Protein AF-A0A7S3JJ82-F1 (afdb_monomer)

Radius of gyration: 20.32 Å; Cα contacts (8 Å, |Δi|>4): 42; chains: 1; bounding box: 47×59×44 Å

Secondary structure (DSSP, 8-state):
-HHHHHHHHHHSS-S--S---------------------S-TT---TTS-HHHHHHHHHHT-SSGGGSPPHHHHHTSHHHH-GGGTT--HHHHHHHHHHHHTTS---------

pLDDT: mean 70.08, std 17.95, range [31.75, 93.62]

Mean predicted aligned error: 14.88 Å

Sequence (113 aa):
SLGVCLHLLVFGEYPANEETVSDCSEDTNMSSDEEQKKGFGKEKSYYWVPEECKELIEWMLHTNPKKRPTIDQILSHPWMASEMAEDLPQQVYLEMLERTNFMQGPKVELLPF

Nearest PDB structures (foldseek):
  2x7f-assembly3_C  TM=7.358E-01  e=1.157E-01  Homo sapiens
  3zlx-assembly1_A  TM=7.744E-01  e=9.826E-01  Homo sapiens
  6qho-assembly1_A  TM=6.393E-01  e=1.114E+00  Homo sapiens
  6qft-assembly1_A  TM=8.071E-01  e=1.626E+00  Homo sapiens
  7jv1-assembly1_C  TM=7.718E-01  e=1.963E+00  Oryctolagus cuniculus

InterPro domains:
  IPR000719 Protein kinase domain [PF00069] (1-80)
  IPR000719 Protein kinase domain [PS50011] (1-80)
  IPR011009 Protein kinase-like domain superfamily [SSF56112] (1-88)

Solvent-accessible surface area (backbone atoms only — not comparable to full-atom values): 7656 Å² total; per-residue (Å²): 116,65,35,58,52,52,43,29,72,75,68,74,45,78,85,72,75,88,78,81,76,82,86,84,87,83,84,88,79,92,74,86,90,74,85,86,77,93,54,78,70,88,82,68,87,61,84,90,53,58,67,56,54,54,50,51,37,50,42,52,60,38,85,55,70,89,72,30,68,53,72,72,57,51,55,65,31,68,65,62,58,47,72,76,75,79,76,61,55,70,66,60,55,49,52,52,48,56,61,50,52,66,72,54,64,82,79,78,75,79,72,85,131

Organism: NCBI:txid151035

Foldseek 3Di:
DVLQVLCCVPPVDGQDDPDDDDDDDDDDDDDDDDDDDPFRDPPDDPPVDDPLSSVLSRLCPPPDPVSRDDPVVSCPRCVNVDPVVVPDPVVVVVVVVVVVVVVVPDDPPPDDD

Structure (mmCIF, N/CA/C/O backbone):
data_AF-A0A7S3JJ82-F1
#
_entry.id   AF-A0A7S3JJ82-F1
#
loop_
_atom_site.group_PDB
_atom_site.id
_atom_site.type_symbol
_atom_site.label_atom_id
_atom_site.label_alt_id
_atom_site.label_comp_id
_atom_site.label_asym_id
_atom_site.label_entity_id
_atom_site.label_seq_id
_atom_site.pdbx_PDB_ins_code
_atom_site.Cartn_x
_atom_site.Cartn_y
_atom_site.Cartn_z
_atom_site.occupancy
_atom_site.B_iso_or_equiv
_atom_site.auth_seq_id
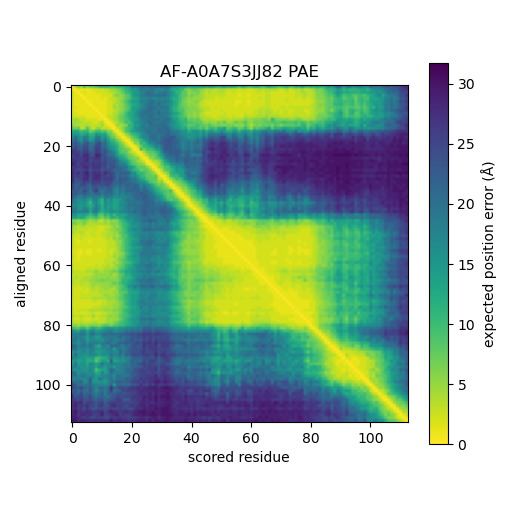_atom_site.auth_comp_id
_atom_site.auth_asym_id
_atom_site.auth_atom_id
_atom_site.pdbx_PDB_model_num
ATOM 1 N N . SER A 1 1 ? -0.664 -8.263 6.704 1.00 74.75 1 SER A N 1
ATOM 2 C CA . SER A 1 1 ? 0.681 -7.758 6.365 1.00 74.75 1 SER A CA 1
ATOM 3 C C . SER A 1 1 ? 0.857 -7.346 4.901 1.00 74.75 1 SER A C 1
ATOM 5 O O . SER A 1 1 ? 1.844 -6.696 4.607 1.00 74.75 1 SER A O 1
ATOM 7 N N . LEU A 1 2 ? -0.095 -7.635 3.995 1.00 88.31 2 LEU A N 1
ATOM 8 C CA . LEU A 1 2 ? -0.003 -7.298 2.563 1.00 88.31 2 LEU A CA 1
ATOM 9 C C . LEU A 1 2 ? 0.131 -5.788 2.272 1.00 88.31 2 LEU A C 1
ATOM 11 O O . LEU A 1 2 ? 0.916 -5.413 1.415 1.00 88.31 2 LEU A O 1
ATOM 15 N N . GLY A 1 3 ? -0.577 -4.920 3.007 1.00 87.94 3 GLY A N 1
ATOM 16 C CA . GLY A 1 3 ? -0.515 -3.464 2.785 1.00 87.94 3 GLY A CA 1
ATOM 17 C C . GLY A 1 3 ? 0.863 -2.853 3.056 1.00 87.94 3 GLY A C 1
ATOM 18 O O . GLY A 1 3 ? 1.283 -1.946 2.349 1.00 87.94 3 GLY A O 1
ATOM 19 N N . VAL A 1 4 ? 1.604 -3.396 4.029 1.00 87.06 4 VAL A N 1
ATOM 20 C CA . VAL A 1 4 ? 2.982 -2.968 4.328 1.00 87.06 4 VAL A CA 1
ATOM 21 C C . VAL A 1 4 ? 3.931 -3.420 3.219 1.00 87.06 4 VAL A C 1
ATOM 23 O O . VAL A 1 4 ? 4.773 -2.645 2.781 1.00 87.06 4 VAL A O 1
ATOM 26 N N . CYS A 1 5 ? 3.765 -4.651 2.721 1.00 89.56 5 CYS A N 1
ATOM 27 C CA . CYS A 1 5 ? 4.532 -5.149 1.579 1.00 89.56 5 CYS A CA 1
ATOM 28 C C . CYS A 1 5 ? 4.277 -4.312 0.323 1.00 89.56 5 CYS A C 1
ATOM 30 O O . CYS A 1 5 ? 5.224 -3.940 -0.357 1.00 89.56 5 CYS A O 1
ATOM 32 N N . LEU A 1 6 ? 3.016 -3.981 0.035 1.00 89.00 6 LEU A N 1
ATOM 33 C CA . LEU A 1 6 ? 2.669 -3.156 -1.117 1.00 89.00 6 LEU A CA 1
ATOM 34 C C . LEU A 1 6 ? 3.272 -1.749 -1.002 1.00 89.00 6 LEU A C 1
ATOM 36 O O . LEU A 1 6 ? 3.849 -1.252 -1.962 1.00 89.00 6 LEU A O 1
ATOM 40 N N . HIS A 1 7 ? 3.219 -1.145 0.186 1.00 86.31 7 HIS A N 1
ATOM 41 C CA . HIS A 1 7 ? 3.883 0.129 0.449 1.00 86.31 7 HIS A CA 1
ATOM 42 C C . HIS A 1 7 ? 5.395 0.065 0.179 1.00 86.31 7 HIS A C 1
ATOM 44 O O . HIS A 1 7 ? 5.923 0.892 -0.559 1.00 86.31 7 HIS A O 1
ATOM 50 N N . LEU A 1 8 ? 6.077 -0.953 0.710 1.00 86.69 8 LEU A N 1
ATOM 51 C CA . LEU A 1 8 ? 7.507 -1.167 0.473 1.00 86.69 8 LEU A CA 1
ATOM 52 C C . LEU A 1 8 ? 7.830 -1.319 -1.018 1.00 86.69 8 LEU A C 1
ATOM 54 O O . LEU A 1 8 ? 8.821 -0.771 -1.485 1.00 86.69 8 LEU A O 1
ATOM 58 N N . LEU A 1 9 ? 6.999 -2.042 -1.770 1.00 88.25 9 LEU A N 1
ATOM 59 C CA . LEU A 1 9 ? 7.210 -2.252 -3.204 1.00 88.25 9 LEU A CA 1
ATOM 60 C C . LEU A 1 9 ? 7.030 -0.968 -4.023 1.00 88.25 9 LEU A C 1
ATOM 62 O O . LEU A 1 9 ? 7.745 -0.771 -5.000 1.00 88.25 9 LEU A O 1
ATOM 66 N N . VAL A 1 10 ? 6.089 -0.106 -3.635 1.00 86.62 10 VAL A N 1
ATOM 67 C CA . VAL A 1 10 ? 5.756 1.115 -4.387 1.00 86.62 10 VAL A CA 1
ATOM 68 C C . VAL A 1 10 ? 6.684 2.278 -4.036 1.00 86.62 10 VAL A C 1
ATOM 70 O O . VAL A 1 10 ? 7.088 3.028 -4.924 1.00 86.62 10 VAL A O 1
ATOM 73 N N . PHE A 1 11 ? 7.032 2.437 -2.758 1.00 84.19 11 PHE A N 1
ATOM 74 C CA . PHE A 1 11 ? 7.793 3.595 -2.275 1.00 84.19 11 PHE A CA 1
ATOM 75 C C . PHE A 1 11 ? 9.248 3.269 -1.926 1.00 84.19 11 PHE A C 1
ATOM 77 O O . PHE A 1 11 ? 10.058 4.183 -1.801 1.00 84.19 11 PHE A O 1
ATOM 84 N N . GLY A 1 12 ? 9.600 1.990 -1.762 1.00 81.44 12 GLY A N 1
ATOM 85 C CA . GLY A 1 12 ? 10.943 1.574 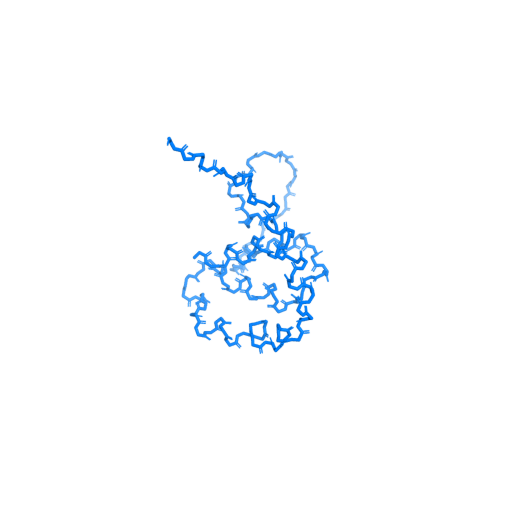-1.343 1.00 81.44 12 GLY A CA 1
ATOM 86 C C . GLY A 1 12 ? 11.283 1.922 0.111 1.00 81.44 12 GLY A C 1
ATOM 87 O O . GLY A 1 12 ? 12.401 1.669 0.552 1.00 81.44 12 GLY A O 1
ATOM 88 N N . GLU A 1 13 ? 10.336 2.484 0.863 1.00 77.44 13 GLU A N 1
ATOM 89 C CA . GLU A 1 13 ? 10.470 2.827 2.276 1.00 77.44 13 GLU A CA 1
ATOM 90 C C . GLU A 1 13 ? 9.462 2.049 3.121 1.00 77.44 13 GLU A C 1
ATOM 92 O O . GLU A 1 13 ? 8.457 1.550 2.620 1.00 77.44 13 GLU A O 1
ATOM 97 N N . TYR A 1 14 ? 9.753 1.894 4.410 1.00 78.00 14 TYR A N 1
ATOM 98 C CA . TYR A 1 14 ? 8.845 1.240 5.344 1.00 78.00 14 TYR A CA 1
ATOM 99 C C . TYR A 1 14 ? 7.775 2.238 5.827 1.00 78.00 14 TYR A C 1
ATOM 101 O O . TYR A 1 14 ? 8.133 3.360 6.194 1.00 78.00 14 TYR A O 1
ATOM 109 N N . PRO A 1 15 ? 6.482 1.858 5.883 1.00 66.50 15 PRO A N 1
ATOM 110 C CA . PRO A 1 15 ? 5.426 2.767 6.309 1.00 66.50 15 PRO A CA 1
ATOM 111 C C . PRO A 1 15 ? 5.511 2.995 7.823 1.00 66.50 15 PRO A C 1
ATOM 113 O O . PRO A 1 15 ? 5.069 2.154 8.598 1.00 66.50 15 PRO A O 1
ATOM 116 N N . ALA A 1 16 ? 6.067 4.145 8.211 1.00 60.31 16 ALA A N 1
ATOM 117 C CA . ALA A 1 16 ? 6.189 4.668 9.574 1.00 60.31 16 ALA A CA 1
ATOM 118 C C . ALA A 1 16 ? 6.877 3.732 10.592 1.00 60.31 16 ALA A C 1
ATOM 120 O O . ALA A 1 16 ? 6.308 2.788 11.134 1.00 60.31 16 ALA A O 1
ATOM 121 N N . ASN A 1 17 ? 8.113 4.079 10.926 1.00 54.97 17 ASN A N 1
ATOM 122 C CA . ASN A 1 17 ? 8.748 3.743 12.190 1.00 54.97 17 ASN A CA 1
ATOM 123 C C . ASN A 1 17 ? 7.985 4.424 13.338 1.00 54.97 17 ASN A C 1
ATOM 125 O O . ASN A 1 17 ? 7.953 5.649 13.456 1.00 54.97 17 ASN A O 1
ATOM 129 N N . GLU A 1 18 ? 7.355 3.622 14.193 1.00 57.56 18 GLU A N 1
ATOM 130 C CA . GLU A 1 18 ? 7.052 4.052 15.552 1.00 57.56 18 GLU A CA 1
ATOM 131 C C . GLU A 1 18 ? 8.401 4.400 16.207 1.00 57.56 18 GLU A C 1
ATOM 133 O O . GLU A 1 18 ? 9.279 3.548 16.283 1.00 57.56 18 GLU A O 1
ATOM 138 N N . GLU A 1 19 ? 8.555 5.667 16.610 1.00 50.53 19 GLU A N 1
ATOM 139 C CA . GLU A 1 19 ? 9.720 6.287 17.268 1.00 50.53 19 GLU A CA 1
ATOM 140 C C . GLU A 1 19 ? 10.790 6.928 16.356 1.00 50.53 19 GLU A C 1
ATOM 142 O O . GLU A 1 19 ? 11.807 6.342 15.994 1.00 50.53 19 GLU A O 1
ATOM 147 N N . THR A 1 20 ? 10.638 8.237 16.144 1.00 38.69 20 THR A N 1
ATOM 148 C CA . THR A 1 20 ? 11.712 9.173 16.506 1.00 38.69 20 THR A CA 1
ATOM 149 C C . THR A 1 20 ? 11.183 10.098 17.593 1.00 38.69 20 THR A C 1
ATOM 151 O O . THR A 1 20 ? 10.479 11.073 17.338 1.00 38.69 20 THR A O 1
ATOM 154 N N . VAL A 1 21 ? 11.486 9.739 18.834 1.00 50.97 21 VAL A N 1
ATOM 155 C CA . VAL A 1 21 ? 11.639 10.705 19.921 1.00 50.97 21 VAL A CA 1
ATOM 156 C C . VAL A 1 21 ? 12.743 11.717 19.555 1.00 50.97 21 VAL A C 1
ATOM 158 O O . VAL A 1 21 ? 13.781 11.320 19.034 1.00 50.97 21 VAL A O 1
ATOM 161 N N . SER A 1 22 ? 12.500 12.995 19.882 1.00 49.50 22 SER A N 1
ATOM 162 C CA . SER A 1 22 ? 13.356 14.200 19.752 1.00 49.50 22 SER A CA 1
ATOM 163 C C . SER A 1 22 ? 13.695 14.633 18.316 1.00 49.50 22 SER A C 1
ATOM 165 O O . SER A 1 22 ? 14.323 13.894 17.572 1.00 49.50 22 SER A O 1
ATOM 167 N N . ASP A 1 23 ? 13.285 15.819 17.866 1.00 31.75 23 ASP A N 1
ATOM 168 C CA . ASP A 1 23 ? 13.796 17.085 18.406 1.00 31.75 23 ASP A CA 1
ATOM 169 C C . ASP A 1 23 ? 12.708 18.115 18.778 1.00 31.75 23 ASP A C 1
ATOM 171 O O . ASP A 1 23 ? 11.570 18.060 18.313 1.00 31.75 23 ASP A O 1
ATOM 175 N N . CYS A 1 24 ? 13.064 19.009 19.696 1.00 42.22 24 CYS A N 1
ATOM 176 C CA . CYS A 1 24 ? 12.181 19.930 20.412 1.00 42.22 24 CYS A CA 1
ATOM 177 C C . CYS A 1 24 ? 11.683 21.135 19.587 1.00 42.22 24 CYS A C 1
ATOM 179 O O . CYS A 1 24 ? 12.404 21.659 18.744 1.00 42.22 24 CYS A O 1
ATOM 181 N N . SER A 1 25 ? 10.527 21.665 20.025 1.00 45.47 25 SER A N 1
ATOM 182 C CA . SER A 1 25 ? 9.907 22.980 19.729 1.00 45.47 25 SER A CA 1
ATOM 183 C C . SER A 1 25 ? 9.303 23.125 18.318 1.00 45.47 25 SER A C 1
ATOM 185 O O . SER A 1 25 ? 9.924 22.752 17.339 1.00 45.47 25 SER A O 1
ATOM 187 N N . GLU A 1 26 ? 8.073 23.599 18.108 1.00 42.09 26 GLU A N 1
ATOM 188 C CA . GLU A 1 26 ? 7.345 24.681 18.779 1.00 42.09 26 GLU A CA 1
ATOM 189 C C . GLU A 1 26 ? 5.821 24.432 18.816 1.00 42.09 26 GLU A C 1
ATOM 191 O O . GLU A 1 26 ? 5.263 23.607 18.095 1.00 42.09 26 GLU A O 1
ATOM 196 N N . ASP A 1 27 ? 5.184 25.161 19.727 1.00 37.91 27 ASP A N 1
ATOM 197 C CA . ASP A 1 27 ? 3.826 25.025 20.238 1.00 37.91 27 ASP A CA 1
ATOM 198 C C . ASP A 1 27 ? 2.672 25.356 19.267 1.00 37.91 27 ASP A C 1
ATOM 200 O O . ASP A 1 27 ? 2.813 26.074 18.280 1.00 37.91 27 ASP A O 1
ATOM 204 N N . THR A 1 28 ? 1.470 24.978 19.727 1.00 43.84 28 THR A N 1
ATOM 205 C CA . THR A 1 28 ? 0.117 25.418 19.318 1.00 43.84 28 THR A CA 1
ATOM 206 C C . THR A 1 28 ? -0.451 24.704 18.078 1.00 43.84 28 THR A C 1
ATOM 208 O O . THR A 1 28 ? 0.152 24.678 17.022 1.00 43.84 28 THR A O 1
ATOM 211 N N . ASN A 1 29 ? -1.628 24.078 18.086 1.00 41.75 29 ASN A N 1
ATOM 212 C CA . ASN A 1 29 ? -2.798 24.250 18.933 1.00 41.75 29 ASN A CA 1
ATOM 213 C C . ASN A 1 29 ? -3.622 22.950 18.925 1.00 41.75 29 ASN A C 1
ATOM 215 O O . ASN A 1 29 ? -3.819 22.330 17.881 1.00 41.75 29 ASN A O 1
ATOM 219 N N . MET A 1 30 ? -4.123 22.569 20.097 1.00 44.41 30 MET A N 1
ATOM 220 C CA . MET A 1 30 ? -5.175 21.570 20.251 1.00 44.41 30 MET A CA 1
ATOM 221 C C . MET A 1 30 ? -6.498 22.172 19.770 1.00 44.41 30 MET A C 1
ATOM 223 O O . MET A 1 30 ? -6.901 23.229 20.252 1.00 44.41 30 MET A O 1
ATOM 227 N N . SER A 1 31 ? -7.227 21.465 18.915 1.00 38.53 31 SER A N 1
ATOM 228 C CA . SER A 1 31 ? -8.683 21.580 18.879 1.00 38.53 31 SER A CA 1
ATOM 229 C C . SER A 1 31 ? -9.273 20.182 18.888 1.00 38.53 31 SER A C 1
ATOM 231 O O . SER A 1 31 ? -9.022 19.373 17.996 1.00 38.53 31 SER A O 1
ATOM 233 N N . SER A 1 32 ? -9.995 19.918 19.969 1.00 43.06 32 SER A N 1
ATOM 234 C CA . SER A 1 32 ? -10.822 18.748 20.201 1.00 43.06 32 SER A CA 1
ATOM 235 C C . SER A 1 32 ? -11.865 18.584 19.094 1.00 43.06 32 SER A C 1
ATOM 237 O O . SER A 1 32 ? -12.317 19.569 18.516 1.00 43.06 32 SER A O 1
ATOM 239 N N . ASP A 1 33 ? -12.253 17.330 18.878 1.00 39.81 33 ASP A N 1
ATOM 240 C CA . ASP A 1 33 ? -13.369 16.884 18.039 1.00 39.81 33 ASP A CA 1
ATOM 241 C C . ASP A 1 33 ? -13.118 16.867 16.524 1.00 39.81 33 ASP A C 1
ATOM 243 O O . ASP A 1 33 ? -13.788 17.545 15.757 1.00 39.81 33 ASP A O 1
ATOM 247 N N . GLU A 1 34 ? -12.223 15.985 16.069 1.00 42.62 34 GLU A N 1
ATOM 248 C CA . GLU A 1 34 ? -12.457 15.251 14.818 1.00 42.62 34 GLU A CA 1
ATOM 249 C C . GLU A 1 34 ? -11.704 13.914 14.832 1.00 42.62 34 GLU A C 1
ATOM 251 O O . GLU A 1 34 ? -10.475 13.831 14.898 1.00 42.62 34 GLU A O 1
ATOM 256 N N . GLU A 1 35 ? -12.474 12.829 14.840 1.00 44.28 35 GLU A N 1
ATOM 257 C CA . GLU A 1 35 ? -11.973 11.468 14.759 1.00 44.28 35 GLU A CA 1
ATOM 258 C C . GLU A 1 35 ? -11.123 11.251 13.498 1.00 44.28 35 GLU A C 1
ATOM 260 O O . GLU A 1 35 ? -11.513 11.578 12.382 1.00 44.28 35 GLU A O 1
ATOM 265 N N . GLN A 1 36 ? -10.016 10.531 13.686 1.00 51.72 36 GLN A N 1
ATOM 266 C CA . GLN A 1 36 ? -9.407 9.674 12.666 1.00 51.72 36 GLN A CA 1
ATOM 267 C C . GLN A 1 36 ? -8.863 10.389 11.421 1.00 51.72 36 GLN A C 1
ATOM 269 O O . GLN A 1 36 ? -9.404 10.292 10.323 1.00 51.72 36 GLN A O 1
ATOM 274 N N . LYS A 1 37 ? -7.658 10.956 11.552 1.00 43.78 37 LYS A N 1
ATOM 275 C CA . LYS A 1 37 ? -6.775 11.153 10.393 1.00 43.78 37 LYS A CA 1
ATOM 276 C C . LYS A 1 37 ? -5.286 11.120 10.744 1.00 43.78 37 LYS A C 1
ATOM 278 O O . LYS A 1 37 ? -4.520 11.963 10.298 1.00 43.78 37 LYS A O 1
ATOM 283 N N . LYS A 1 38 ? -4.838 10.086 11.468 1.00 45.81 38 LYS A N 1
ATOM 284 C CA . LYS A 1 38 ? -3.422 9.659 11.416 1.00 45.81 38 LYS A CA 1
ATOM 285 C C . LYS A 1 38 ? -3.220 8.823 10.142 1.00 45.81 38 LYS A C 1
ATOM 287 O O . LYS A 1 38 ? -2.922 7.636 10.195 1.00 45.81 38 LYS A O 1
ATOM 292 N N . GLY A 1 39 ? -3.581 9.424 9.009 1.00 48.56 39 GLY A N 1
ATOM 293 C CA . GLY A 1 39 ? -3.469 8.818 7.693 1.00 48.56 39 GLY A CA 1
ATOM 294 C C . GLY A 1 39 ? -2.012 8.813 7.266 1.00 48.56 39 GLY A C 1
ATOM 295 O O . GLY A 1 39 ? -1.249 9.702 7.646 1.00 48.56 39 GLY A O 1
ATOM 296 N N . PHE A 1 40 ? -1.667 7.778 6.511 1.00 54.12 40 PHE A N 1
ATOM 297 C CA . PHE A 1 40 ? -0.541 7.704 5.593 1.00 54.12 40 PHE A CA 1
ATOM 298 C C . PHE A 1 40 ? 0.040 9.093 5.280 1.00 54.12 40 PHE A C 1
ATOM 300 O O . PHE A 1 40 ? -0.666 9.940 4.733 1.00 54.12 40 PHE A O 1
ATOM 307 N N . GLY A 1 41 ? 1.265 9.349 5.754 1.00 53.22 41 GLY A N 1
ATOM 308 C CA . GLY 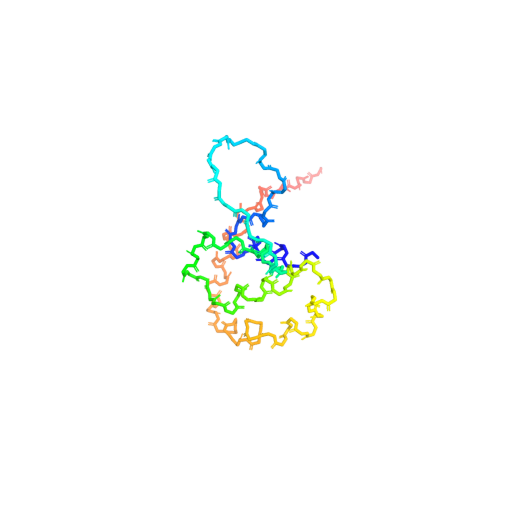A 1 41 ? 1.843 10.686 5.905 1.00 53.22 41 GLY A CA 1
ATOM 309 C C . GLY A 1 41 ? 1.523 11.615 4.738 1.00 53.22 41 GLY A C 1
ATOM 310 O O . GLY A 1 41 ? 2.093 11.487 3.659 1.00 53.22 41 GLY A O 1
ATOM 311 N N . LYS A 1 42 ? 0.637 12.586 4.982 1.00 52.88 42 LYS A N 1
ATOM 312 C CA . LYS A 1 42 ? 0.215 13.619 4.018 1.00 52.88 42 LYS A CA 1
ATOM 313 C C . LYS A 1 42 ? 1.348 14.546 3.551 1.00 52.88 42 LYS A C 1
ATOM 315 O O . LYS A 1 42 ? 1.092 15.525 2.862 1.00 52.88 42 LYS A O 1
ATOM 320 N N . GLU A 1 43 ? 2.583 14.277 3.950 1.00 54.75 43 GLU A N 1
ATOM 321 C CA . GLU A 1 43 ? 3.712 15.186 3.798 1.00 54.75 43 GLU A CA 1
ATOM 322 C C . GLU A 1 43 ? 4.580 14.870 2.570 1.00 54.75 43 GLU A C 1
ATOM 324 O O . GLU A 1 43 ? 5.322 15.732 2.107 1.00 54.75 43 GLU A O 1
ATOM 329 N N . LYS A 1 44 ? 4.446 13.678 1.963 1.00 59.47 44 LYS A N 1
ATOM 330 C CA . LYS A 1 44 ? 5.199 13.314 0.750 1.00 59.47 44 LYS A CA 1
ATOM 331 C C . LYS A 1 44 ? 4.292 13.218 -0.476 1.00 59.47 44 LYS A C 1
ATOM 333 O O . LYS A 1 44 ? 3.478 12.307 -0.609 1.00 59.47 44 LYS A O 1
ATOM 338 N N . SER A 1 45 ? 4.460 14.164 -1.400 1.00 66.31 45 SER A N 1
ATOM 339 C CA . SER A 1 45 ? 3.783 14.149 -2.700 1.00 66.31 45 SER A CA 1
ATOM 340 C C . SER A 1 45 ? 4.508 13.213 -3.671 1.00 66.31 45 SER A C 1
ATOM 342 O O . SER A 1 45 ? 5.509 13.574 -4.290 1.00 66.31 45 SER A O 1
ATOM 344 N N . TYR A 1 46 ? 4.001 11.989 -3.801 1.00 76.88 46 TYR A N 1
ATOM 345 C CA . TYR A 1 46 ? 4.475 11.009 -4.775 1.00 76.88 46 TYR A CA 1
ATOM 346 C C . TYR A 1 46 ? 3.745 11.191 -6.111 1.00 76.88 46 TYR A C 1
ATOM 348 O O . TYR A 1 46 ? 2.719 10.559 -6.360 1.00 76.88 46 TYR A O 1
ATOM 356 N N . TYR A 1 47 ? 4.249 12.091 -6.961 1.00 81.25 47 TYR A N 1
ATOM 357 C CA . TYR A 1 47 ? 3.608 12.453 -8.237 1.00 81.25 47 TYR A CA 1
ATOM 358 C C . TYR A 1 47 ? 3.650 11.337 -9.295 1.00 81.25 47 TYR A C 1
ATOM 360 O O . TYR A 1 47 ? 2.840 11.345 -10.216 1.00 81.25 47 TYR A O 1
ATOM 368 N N . TRP A 1 48 ? 4.585 10.388 -9.180 1.00 82.81 48 TRP A N 1
ATOM 369 C CA . TRP A 1 48 ? 4.713 9.249 -10.099 1.00 82.81 48 TRP A CA 1
ATOM 370 C C . TRP A 1 48 ? 3.810 8.067 -9.732 1.00 82.81 48 TRP A C 1
ATOM 372 O O . TRP A 1 48 ? 3.718 7.109 -10.496 1.00 82.81 48 TRP A O 1
ATOM 382 N N . VAL A 1 49 ? 3.176 8.108 -8.558 1.00 85.31 49 VAL A N 1
ATOM 383 C CA . VAL A 1 49 ? 2.297 7.039 -8.084 1.00 85.31 49 VAL A CA 1
ATOM 384 C C . VAL A 1 49 ? 0.851 7.430 -8.393 1.00 85.31 49 VAL A C 1
ATOM 386 O O . VAL A 1 49 ? 0.417 8.488 -7.923 1.00 85.31 49 VAL A O 1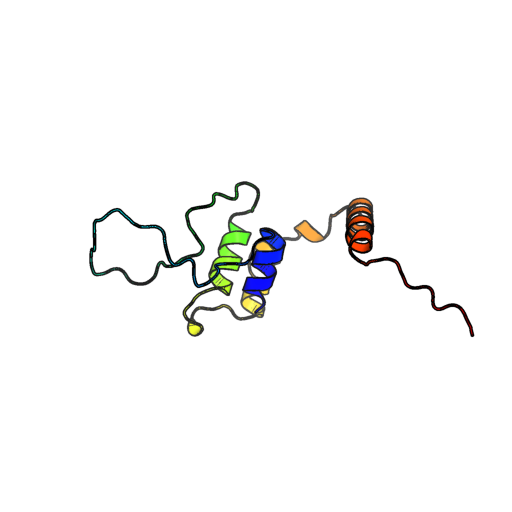
ATOM 389 N N . PRO A 1 50 ? 0.101 6.600 -9.146 1.00 88.62 50 PRO A N 1
ATOM 390 C CA . PRO A 1 50 ? -1.319 6.823 -9.399 1.00 88.62 50 PRO A CA 1
ATOM 391 C C . PRO A 1 50 ? -2.108 6.946 -8.098 1.00 88.62 50 PRO A C 1
ATOM 393 O O . PRO A 1 50 ? -1.776 6.307 -7.094 1.00 88.62 50 PRO A O 1
ATOM 396 N N . GLU A 1 51 ? -3.160 7.754 -8.108 1.00 87.31 51 GLU A N 1
ATOM 397 C CA . GLU A 1 51 ? -3.933 8.027 -6.897 1.00 87.31 51 GLU A CA 1
ATOM 398 C C . GLU A 1 51 ? -4.660 6.773 -6.400 1.00 87.31 51 GLU A C 1
ATOM 400 O O . GLU A 1 51 ? -4.690 6.504 -5.202 1.00 87.31 51 GLU A O 1
ATOM 405 N N . GLU A 1 52 ? -5.099 5.920 -7.323 1.00 90.00 52 GLU A N 1
ATOM 406 C CA . GLU A 1 52 ? -5.737 4.633 -7.052 1.00 90.00 52 GLU A CA 1
ATOM 407 C C . GLU A 1 52 ? -4.796 3.685 -6.290 1.00 90.00 52 GLU A C 1
ATOM 409 O O . GLU A 1 52 ? -5.224 2.895 -5.450 1.00 90.00 52 GLU A O 1
ATOM 414 N N . CYS A 1 53 ? -3.487 3.765 -6.547 1.00 89.44 53 CYS A N 1
ATOM 415 C CA . CYS A 1 53 ? -2.502 2.980 -5.807 1.00 89.44 53 CYS A CA 1
ATOM 416 C C . CYS A 1 53 ? -2.387 3.460 -4.357 1.00 89.44 53 CYS A C 1
ATOM 418 O O . CYS A 1 53 ? -2.280 2.648 -3.436 1.00 89.44 53 CYS A O 1
ATOM 420 N N . LYS A 1 54 ? -2.383 4.782 -4.145 1.00 88.19 54 LYS A N 1
ATOM 421 C CA . LYS A 1 54 ? -2.286 5.376 -2.805 1.00 88.19 54 LYS A CA 1
ATOM 422 C C . LYS A 1 54 ? -3.539 5.074 -1.995 1.00 88.19 54 LYS A C 1
ATOM 424 O O . LYS A 1 54 ? -3.421 4.640 -0.851 1.00 88.19 54 LYS A O 1
ATOM 429 N N . GLU A 1 55 ? -4.706 5.224 -2.618 1.0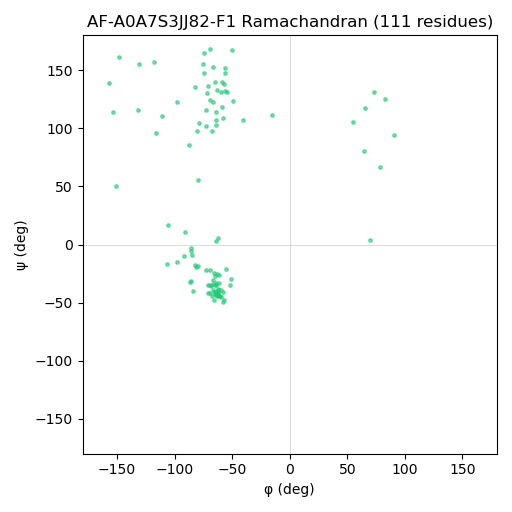0 90.44 55 GLU A N 1
ATOM 430 C CA . GLU A 1 55 ? -6.005 4.901 -2.030 1.00 90.44 55 GLU A CA 1
ATOM 431 C C . GLU A 1 55 ? -6.059 3.439 -1.577 1.00 90.44 55 GLU A C 1
ATOM 433 O O . GLU A 1 55 ? -6.404 3.158 -0.427 1.00 90.44 55 GLU A O 1
ATOM 438 N N . LEU A 1 56 ? -5.632 2.501 -2.432 1.00 91.69 56 LEU A N 1
ATOM 439 C CA . LEU A 1 56 ? -5.606 1.085 -2.073 1.00 91.69 56 LEU A CA 1
ATOM 440 C C . LEU A 1 56 ? -4.711 0.817 -0.857 1.00 91.69 56 LEU A C 1
ATOM 442 O O . LEU A 1 56 ? -5.096 0.080 0.055 1.00 91.69 56 LEU A O 1
ATOM 446 N N . ILE A 1 57 ? -3.514 1.408 -0.830 1.00 90.25 57 ILE A N 1
ATOM 447 C CA . ILE A 1 57 ? -2.570 1.223 0.276 1.00 90.25 57 ILE A CA 1
ATOM 448 C C . ILE A 1 57 ? -3.141 1.805 1.576 1.00 90.25 57 ILE A C 1
ATOM 450 O O . ILE A 1 57 ? -3.066 1.142 2.614 1.00 90.25 57 ILE A O 1
ATOM 454 N N . GLU A 1 58 ? -3.756 2.991 1.536 1.00 88.75 58 GLU A N 1
ATOM 455 C CA . GLU A 1 58 ? -4.432 3.590 2.694 1.00 88.75 58 GLU A CA 1
ATOM 456 C C . GLU A 1 58 ? -5.576 2.694 3.193 1.00 88.75 58 GLU A C 1
ATOM 458 O O . GLU A 1 58 ? -5.683 2.419 4.394 1.00 88.75 58 GLU A O 1
ATOM 463 N N . TRP A 1 59 ? -6.379 2.155 2.276 1.00 90.50 59 TRP A N 1
ATOM 464 C CA . TRP A 1 59 ? -7.485 1.263 2.606 1.00 90.50 59 TRP A CA 1
ATOM 465 C C . TRP A 1 59 ? -7.008 -0.033 3.279 1.00 90.50 59 TRP A C 1
ATOM 467 O O . TRP A 1 59 ? -7.567 -0.471 4.289 1.00 90.50 59 TRP A O 1
ATOM 477 N N . MET A 1 60 ? -5.914 -0.622 2.788 1.00 91.12 60 MET A N 1
ATOM 478 C CA . MET A 1 60 ? -5.300 -1.824 3.365 1.00 91.12 60 MET A CA 1
ATOM 479 C C . MET A 1 60 ? -4.646 -1.574 4.731 1.00 91.12 60 MET A C 1
ATOM 481 O O . MET A 1 60 ? -4.662 -2.459 5.598 1.00 91.12 60 MET A O 1
ATOM 485 N N . LEU A 1 61 ? -4.062 -0.390 4.927 1.00 88.44 61 LEU A N 1
ATOM 486 C CA . LEU A 1 61 ? -3.380 0.018 6.158 1.00 88.44 61 LEU A CA 1
ATOM 487 C C . LEU A 1 61 ? -4.303 0.718 7.162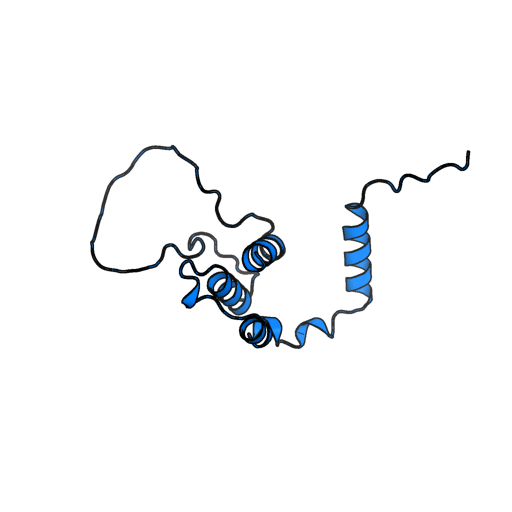 1.00 88.44 61 LEU A C 1
ATOM 489 O O . LEU A 1 61 ? -3.832 1.218 8.183 1.00 88.44 61 LEU A O 1
ATOM 493 N N . HIS A 1 62 ? -5.618 0.692 6.930 1.00 86.81 62 HIS A N 1
ATOM 494 C CA . HIS A 1 62 ? -6.589 1.282 7.840 1.00 86.81 62 HIS A CA 1
ATOM 495 C C . HIS A 1 62 ? -6.422 0.729 9.275 1.00 86.81 62 HIS A C 1
ATOM 497 O O . HIS A 1 62 ? -6.348 -0.487 9.500 1.00 86.81 62 HIS A O 1
ATOM 503 N N . THR A 1 63 ? -6.376 1.639 10.259 1.00 84.56 63 THR A N 1
ATOM 504 C CA . THR A 1 63 ? -6.130 1.335 11.685 1.00 84.56 63 THR A CA 1
ATOM 505 C C . THR A 1 63 ? -7.229 0.465 12.285 1.00 84.56 63 THR A C 1
ATOM 507 O O . THR A 1 63 ? -6.958 -0.518 12.969 1.00 84.56 63 THR A O 1
ATOM 510 N N . ASN A 1 64 ? -8.488 0.799 11.995 1.00 84.56 64 ASN A N 1
ATOM 511 C CA . ASN A 1 64 ? -9.632 -0.028 12.360 1.00 84.56 64 ASN A CA 1
ATOM 512 C C . ASN A 1 64 ? -9.705 -1.290 11.470 1.00 84.56 64 ASN A C 1
ATOM 514 O O . ASN A 1 64 ? -9.986 -1.160 10.275 1.00 84.56 64 ASN A O 1
ATOM 518 N N . PRO A 1 65 ? -9.554 -2.506 12.027 1.00 85.06 65 PRO A N 1
ATOM 519 C CA . PRO A 1 65 ? -9.564 -3.743 11.248 1.00 85.06 65 PRO A CA 1
ATOM 520 C C . PRO A 1 65 ? -10.920 -4.042 10.601 1.00 85.06 65 PRO A C 1
ATOM 522 O O . PRO A 1 65 ? -10.957 -4.723 9.585 1.00 85.06 65 PRO A O 1
ATOM 525 N N . LYS A 1 66 ? -12.033 -3.523 11.140 1.00 88.81 66 LYS A N 1
ATOM 526 C CA . LYS A 1 66 ? -13.372 -3.718 10.554 1.00 88.81 66 LYS A CA 1
ATOM 527 C C . LYS A 1 66 ? -13.589 -2.908 9.274 1.00 88.81 66 LYS A C 1
ATOM 529 O O . LYS A 1 66 ? -14.485 -3.231 8.506 1.00 88.81 66 LYS A O 1
ATOM 534 N N . LYS A 1 67 ? -12.805 -1.843 9.080 1.00 87.75 67 LYS A N 1
ATOM 535 C CA . LYS A 1 67 ? -12.822 -1.005 7.871 1.00 87.75 67 LYS A CA 1
ATOM 536 C C . LYS A 1 67 ? -11.814 -1.492 6.818 1.00 87.75 67 LYS A C 1
ATOM 538 O O . LYS A 1 67 ? -11.843 -1.002 5.694 1.00 87.75 67 LYS A O 1
ATOM 543 N N . ARG A 1 68 ? -10.935 -2.440 7.176 1.00 91.81 68 ARG A N 1
ATOM 544 C CA . ARG A 1 68 ? -9.940 -3.018 6.268 1.00 91.81 68 ARG A CA 1
ATOM 545 C C . ARG A 1 68 ? -10.638 -3.908 5.232 1.00 91.81 68 ARG A C 1
ATOM 547 O O . ARG A 1 68 ? -11.495 -4.703 5.623 1.00 91.81 68 ARG A O 1
ATOM 554 N N . PRO A 1 69 ? -10.262 -3.823 3.948 1.00 93.12 69 PRO A N 1
ATOM 555 C CA . PRO A 1 69 ? -10.858 -4.653 2.918 1.00 93.12 69 PRO A CA 1
ATOM 556 C C . PRO A 1 69 ? -10.523 -6.130 3.098 1.00 93.12 69 PRO A C 1
ATOM 558 O O . PRO A 1 69 ? -9.467 -6.512 3.614 1.00 93.12 69 PRO A O 1
ATOM 561 N N . THR A 1 70 ? -11.430 -6.960 2.599 1.00 93.62 70 THR A N 1
ATOM 562 C CA . THR A 1 70 ? -11.163 -8.371 2.312 1.00 93.62 70 THR A CA 1
ATOM 563 C C . THR A 1 70 ? -10.313 -8.517 1.049 1.00 93.62 70 THR A C 1
ATOM 565 O O . THR A 1 70 ? -10.174 -7.580 0.264 1.00 93.62 70 THR A O 1
ATOM 568 N N . ILE A 1 71 ? -9.738 -9.700 0.827 1.00 91.81 71 ILE A N 1
ATOM 569 C CA . ILE A 1 71 ? -8.909 -9.942 -0.361 1.00 91.81 71 ILE A CA 1
ATOM 570 C C . ILE A 1 71 ? -9.703 -9.797 -1.667 1.00 91.81 71 ILE A C 1
ATOM 572 O O . ILE A 1 71 ? -9.205 -9.192 -2.609 1.00 91.81 71 ILE A O 1
ATOM 576 N N . ASP A 1 72 ? -10.961 -10.240 -1.695 1.00 93.25 72 ASP A N 1
ATOM 577 C CA . ASP A 1 72 ? -11.829 -10.119 -2.874 1.00 93.25 72 ASP A CA 1
ATOM 578 C C . ASP A 1 72 ? -12.133 -8.645 -3.202 1.00 93.25 72 ASP A C 1
ATOM 580 O O . ASP A 1 72 ? -12.194 -8.234 -4.362 1.00 93.25 72 ASP A O 1
ATOM 584 N N . GLN A 1 73 ? -12.249 -7.812 -2.165 1.00 93.12 73 GLN A N 1
ATOM 585 C CA . GLN A 1 73 ? -12.402 -6.364 -2.305 1.00 93.12 73 GLN A CA 1
ATOM 586 C C . GLN A 1 73 ? -11.117 -5.684 -2.795 1.00 93.12 73 GLN A C 1
ATOM 588 O O . GLN A 1 73 ? -11.185 -4.738 -3.571 1.00 93.12 73 GLN A O 1
ATOM 593 N N . ILE A 1 74 ? -9.946 -6.176 -2.382 1.00 93.25 74 ILE A N 1
ATOM 594 C CA . ILE A 1 74 ? -8.654 -5.687 -2.885 1.00 93.25 74 ILE A CA 1
ATOM 595 C C . ILE A 1 74 ? -8.509 -6.013 -4.373 1.00 93.25 74 ILE A C 1
ATOM 597 O O . ILE A 1 74 ? -8.158 -5.137 -5.154 1.00 93.25 74 ILE A O 1
ATOM 601 N N . LEU A 1 75 ? -8.799 -7.253 -4.777 1.00 90.44 75 LEU A N 1
ATOM 602 C CA . LEU A 1 75 ? -8.660 -7.700 -6.168 1.00 90.44 75 LEU A CA 1
ATOM 603 C C . LEU A 1 75 ? -9.617 -6.982 -7.128 1.00 90.44 75 LEU A C 1
ATOM 605 O O . LEU A 1 75 ? -9.297 -6.828 -8.301 1.00 90.44 75 LEU A O 1
ATOM 609 N N . SER A 1 76 ? -10.763 -6.518 -6.629 1.00 91.75 76 SER A N 1
ATOM 610 C CA . SER A 1 76 ? -11.717 -5.715 -7.400 1.00 91.75 76 SER A CA 1
ATOM 611 C C . SER A 1 76 ? -11.411 -4.213 -7.401 1.00 91.75 76 SER A C 1
ATOM 613 O O . SER A 1 76 ? -12.104 -3.453 -8.076 1.00 91.75 76 SER 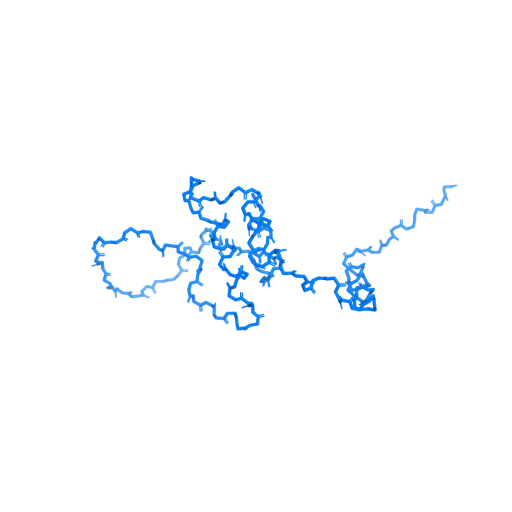A O 1
ATOM 615 N N . HIS A 1 77 ? -10.382 -3.762 -6.676 1.00 92.25 77 HIS A N 1
ATOM 616 C CA . HIS A 1 77 ? -9.976 -2.359 -6.674 1.00 92.25 77 HIS A CA 1
ATOM 617 C C . HIS A 1 77 ? -9.460 -1.943 -8.066 1.00 92.25 77 HIS A C 1
ATOM 619 O O . HIS A 1 77 ? -8.692 -2.705 -8.652 1.00 92.25 77 HIS A O 1
ATOM 625 N N . PRO A 1 78 ? -9.778 -0.738 -8.586 1.00 90.12 78 PRO A N 1
ATOM 626 C CA . PRO A 1 78 ? -9.359 -0.296 -9.924 1.00 90.12 78 PRO A CA 1
ATOM 627 C C . PRO A 1 78 ? -7.858 -0.433 -10.201 1.00 90.12 78 PRO A C 1
ATOM 629 O O . PRO A 1 78 ? -7.462 -0.787 -11.305 1.00 90.12 78 PRO A O 1
ATOM 632 N N . TRP A 1 79 ? -7.020 -0.220 -9.184 1.00 88.88 79 TRP A N 1
ATOM 633 C CA . TRP A 1 79 ? -5.573 -0.425 -9.299 1.00 88.88 79 TRP A CA 1
ATOM 634 C C . TRP A 1 79 ? -5.174 -1.890 -9.568 1.00 88.88 79 TRP A C 1
ATOM 636 O O . TRP A 1 79 ? -4.226 -2.132 -10.305 1.00 88.88 79 TRP A O 1
ATOM 646 N N . MET A 1 80 ? -5.904 -2.860 -9.003 1.00 87.69 80 MET A N 1
ATOM 647 C CA . MET A 1 80 ? -5.679 -4.300 -9.211 1.00 87.69 80 MET A CA 1
ATOM 648 C C . MET A 1 80 ? -6.407 -4.838 -10.447 1.00 87.69 80 MET A C 1
ATOM 650 O O . MET A 1 80 ? -5.928 -5.773 -11.079 1.00 87.69 80 MET A O 1
ATOM 654 N N . ALA A 1 81 ? -7.565 -4.262 -10.773 1.00 82.88 81 ALA A N 1
ATOM 655 C CA . ALA A 1 81 ? -8.411 -4.669 -11.890 1.00 82.88 81 ALA A CA 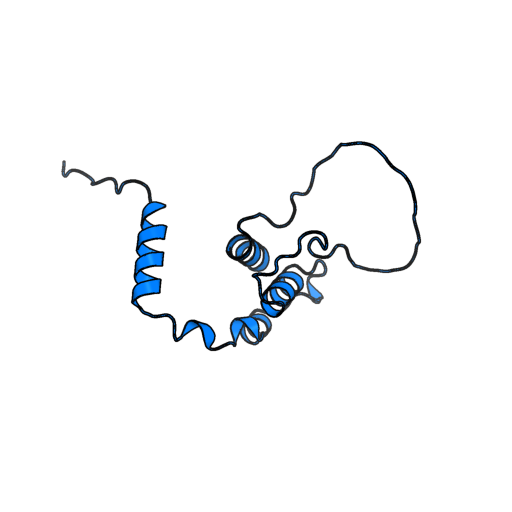1
ATOM 656 C C . ALA A 1 81 ? -8.017 -4.013 -13.226 1.00 82.88 81 ALA A C 1
ATOM 658 O O . ALA A 1 81 ? -8.606 -4.329 -14.257 1.00 82.88 81 ALA A O 1
ATOM 659 N N . SER A 1 82 ? -7.053 -3.087 -13.221 1.00 75.38 82 SER A N 1
ATOM 660 C CA . SER A 1 82 ? -6.539 -2.471 -14.441 1.00 75.38 82 SER A CA 1
ATOM 661 C C . SER A 1 82 ? -5.750 -3.497 -15.256 1.00 75.38 82 SER A C 1
ATOM 663 O O . SER A 1 82 ? -4.765 -4.056 -14.778 1.00 75.38 82 SER A O 1
ATOM 665 N N . GLU A 1 83 ? -6.134 -3.688 -16.517 1.00 64.06 83 GLU A N 1
ATOM 666 C CA . GLU A 1 83 ? -5.473 -4.579 -17.488 1.00 64.06 83 GLU A CA 1
ATOM 667 C C . GLU A 1 83 ? -4.031 -4.141 -17.847 1.00 64.06 83 GLU A C 1
ATOM 669 O O . GLU A 1 83 ? -3.362 -4.775 -18.657 1.00 64.06 83 GLU A O 1
ATOM 674 N N . MET A 1 84 ? -3.504 -3.078 -17.221 1.00 56.94 84 MET A N 1
ATOM 675 C CA . MET A 1 84 ? -2.183 -2.494 -17.494 1.00 56.94 84 MET A CA 1
ATOM 676 C C . MET A 1 84 ? -0.996 -3.467 -17.398 1.00 56.94 84 MET A C 1
ATOM 678 O O . MET A 1 84 ? 0.063 -3.171 -17.949 1.00 56.94 84 MET A O 1
ATOM 682 N N . ALA A 1 85 ? -1.126 -4.597 -16.699 1.00 57.75 85 ALA A N 1
ATOM 683 C CA . ALA A 1 85 ? -0.035 -5.562 -16.562 1.00 57.75 85 ALA A CA 1
ATOM 684 C C . ALA A 1 85 ? 0.102 -6.524 -17.757 1.00 57.75 85 ALA A C 1
ATOM 686 O O . ALA A 1 85 ? 1.156 -7.146 -17.896 1.00 57.75 85 ALA A O 1
ATOM 687 N N . GLU A 1 86 ? -0.920 -6.660 -18.609 1.00 59.47 86 GLU A N 1
ATOM 688 C CA . GLU A 1 86 ? -0.919 -7.693 -19.658 1.00 59.47 86 GLU A CA 1
ATOM 689 C C . GLU A 1 86 ? -0.120 -7.294 -20.912 1.00 59.47 86 GLU A C 1
ATOM 691 O O . GLU A 1 86 ? 0.352 -8.168 -21.635 1.00 59.47 86 GLU A O 1
ATOM 696 N N . ASP A 1 87 ? 0.144 -5.997 -21.109 1.00 61.66 87 ASP A N 1
ATOM 697 C CA . ASP A 1 87 ? 0.846 -5.465 -22.290 1.00 61.66 87 ASP A CA 1
ATOM 698 C C . ASP A 1 87 ? 2.298 -5.029 -22.023 1.00 61.66 87 ASP A C 1
ATOM 700 O O . ASP A 1 87 ? 2.904 -4.302 -22.819 1.00 61.66 87 ASP A O 1
ATOM 704 N N . LEU A 1 88 ? 2.912 -5.462 -20.917 1.00 62.81 88 LEU A N 1
ATOM 705 C CA . LEU A 1 88 ? 4.341 -5.213 -20.724 1.00 62.81 88 LEU A CA 1
ATOM 706 C C . LEU A 1 88 ? 5.143 -6.001 -21.776 1.00 62.81 88 LEU A C 1
ATOM 708 O O . LEU A 1 88 ? 5.046 -7.231 -21.829 1.00 62.81 88 LEU A O 1
ATOM 712 N N . PRO A 1 89 ? 5.979 -5.338 -22.601 1.00 74.31 89 PRO A N 1
ATOM 713 C CA . PRO A 1 89 ? 6.812 -6.040 -23.564 1.00 74.31 89 PRO A CA 1
ATOM 714 C C . PRO A 1 89 ? 7.678 -7.065 -22.831 1.00 74.31 89 PRO A C 1
ATOM 716 O O . PRO A 1 89 ? 8.339 -6.723 -21.849 1.00 74.31 89 PRO A O 1
ATOM 719 N N . GLN A 1 90 ? 7.733 -8.307 -23.326 1.00 70.88 90 GLN A N 1
ATOM 720 C CA . GLN A 1 90 ? 8.528 -9.385 -22.711 1.00 70.88 90 GLN A CA 1
ATOM 721 C C . GLN A 1 90 ? 9.986 -8.972 -22.438 1.00 70.88 90 GLN A C 1
ATOM 723 O O . GLN A 1 90 ? 10.601 -9.435 -21.483 1.00 70.88 90 GLN A O 1
ATOM 728 N N . GLN A 1 91 ? 10.525 -8.058 -23.247 1.00 70.56 91 GLN A N 1
ATOM 729 C CA . GLN A 1 91 ? 11.859 -7.479 -23.085 1.00 70.56 91 GLN A CA 1
ATOM 730 C C . GLN A 1 91 ? 12.015 -6.705 -21.766 1.00 70.56 91 GLN A C 1
ATOM 732 O O . GLN A 1 91 ? 13.012 -6.886 -21.077 1.00 70.56 91 GLN A O 1
ATOM 737 N N . VAL A 1 92 ? 11.015 -5.914 -21.364 1.00 76.81 92 VAL A N 1
ATOM 738 C CA . VAL A 1 92 ? 11.031 -5.160 -20.099 1.00 76.81 92 VAL A CA 1
ATOM 739 C C . VAL A 1 92 ? 10.983 -6.115 -18.906 1.00 76.81 92 VAL A C 1
ATOM 741 O O . VAL A 1 92 ? 11.696 -5.916 -17.926 1.00 76.81 92 VAL A O 1
ATOM 744 N N . TYR A 1 93 ? 10.195 -7.190 -19.004 1.00 70.56 93 TYR A N 1
ATOM 745 C CA . TYR A 1 93 ? 10.146 -8.225 -17.971 1.00 70.56 93 TYR A CA 1
ATOM 746 C C . TYR A 1 93 ? 11.496 -8.940 -17.814 1.00 70.56 93 TYR A C 1
ATOM 748 O O . TYR A 1 93 ? 11.969 -9.124 -16.694 1.00 70.56 93 TYR A O 1
ATOM 756 N N . LEU A 1 94 ? 12.154 -9.286 -18.925 1.00 73.81 94 LEU A N 1
ATOM 757 C CA . LEU A 1 94 ? 13.488 -9.889 -18.907 1.00 73.81 94 LEU A CA 1
ATOM 758 C C . LEU A 1 94 ? 14.545 -8.935 -18.329 1.00 73.81 94 LEU A C 1
ATOM 760 O O . LEU A 1 94 ? 15.314 -9.354 -17.469 1.00 73.81 94 LEU A O 1
ATOM 764 N N . GLU A 1 95 ? 14.537 -7.652 -18.699 1.00 78.31 95 GLU A N 1
ATOM 765 C CA . GLU A 1 95 ? 15.443 -6.652 -18.111 1.00 78.31 95 GLU A CA 1
ATOM 766 C C . GLU A 1 95 ? 15.211 -6.466 -16.601 1.00 78.31 95 GLU A C 1
ATOM 768 O O . GLU A 1 95 ? 16.162 -6.337 -15.824 1.00 78.31 95 GLU A O 1
ATOM 773 N N . MET A 1 96 ? 13.950 -6.475 -16.153 1.00 73.06 96 MET A N 1
ATOM 774 C CA . MET A 1 96 ? 13.613 -6.444 -14.725 1.00 73.06 96 MET A CA 1
ATOM 775 C C . MET A 1 96 ? 14.102 -7.709 -14.003 1.00 73.06 96 MET A C 1
ATOM 777 O O . MET A 1 96 ? 14.646 -7.617 -12.899 1.00 73.06 96 MET A O 1
ATOM 781 N N . LEU A 1 97 ? 13.970 -8.887 -14.617 1.00 69.00 97 LEU A N 1
ATOM 782 C CA . LEU A 1 97 ? 14.493 -10.139 -14.068 1.00 69.00 97 LEU A CA 1
ATOM 783 C C . LEU A 1 97 ? 16.024 -10.149 -13.992 1.00 69.00 97 LEU A C 1
ATOM 785 O O . LEU A 1 97 ? 16.581 -10.578 -12.986 1.00 69.00 97 LEU A O 1
ATOM 789 N N . GLU A 1 98 ? 16.731 -9.640 -14.997 1.00 76.12 98 GLU A N 1
ATOM 790 C CA . GLU A 1 98 ? 18.196 -9.528 -14.963 1.00 76.12 98 GLU A CA 1
ATOM 791 C C . GLU A 1 98 ? 18.666 -8.589 -13.845 1.00 76.12 98 GLU A C 1
ATOM 793 O O . GLU A 1 98 ? 19.573 -8.924 -13.077 1.00 76.12 98 GLU A O 1
ATOM 798 N N . ARG A 1 99 ? 17.986 -7.449 -13.678 1.00 70.50 99 ARG A N 1
ATOM 799 C CA . ARG A 1 99 ? 18.263 -6.491 -12.597 1.00 70.50 99 ARG A CA 1
ATOM 800 C C . ARG A 1 99 ? 17.955 -7.034 -11.204 1.00 70.50 99 ARG A C 1
ATOM 802 O O . ARG A 1 99 ? 18.613 -6.641 -10.247 1.00 70.50 99 ARG A O 1
ATOM 809 N N . THR A 1 100 ? 16.979 -7.926 -11.067 1.00 58.31 100 THR A N 1
ATOM 810 C CA . THR A 1 100 ? 16.641 -8.546 -9.773 1.00 58.31 100 THR A CA 1
ATOM 811 C C . THR A 1 100 ? 17.500 -9.771 -9.472 1.00 58.31 100 THR A C 1
ATOM 813 O O . THR A 1 100 ? 17.863 -9.982 -8.318 1.00 58.31 100 THR A O 1
ATOM 816 N N . ASN A 1 101 ? 17.929 -10.523 -10.487 1.00 61.66 101 ASN A N 1
ATOM 817 C CA . ASN A 1 101 ? 18.931 -11.581 -10.333 1.00 61.66 101 ASN A CA 1
ATOM 818 C C . ASN A 1 101 ? 20.278 -11.030 -9.842 1.00 61.66 101 ASN A C 1
ATOM 820 O O . ASN A 1 101 ? 20.993 -11.735 -9.142 1.00 61.66 101 ASN A O 1
ATOM 824 N N . PHE A 1 102 ? 20.588 -9.758 -10.110 1.00 54.06 102 PHE A N 1
ATOM 825 C CA . PHE A 1 102 ? 21.737 -9.061 -9.523 1.00 54.06 102 PHE A CA 1
ATOM 826 C C . PHE A 1 102 ? 21.657 -8.915 -7.986 1.00 54.06 102 PHE A C 1
ATOM 828 O O . PHE A 1 102 ? 22.690 -8.835 -7.325 1.00 54.06 102 PHE A O 1
ATOM 835 N N . MET A 1 103 ? 20.452 -8.919 -7.396 1.00 53.03 103 MET A N 1
ATOM 836 C CA . MET A 1 103 ? 20.263 -8.922 -5.934 1.00 53.03 103 MET A CA 1
ATOM 837 C C . MET A 1 103 ? 20.447 -10.317 -5.320 1.00 53.03 103 MET A C 1
ATOM 839 O O . MET A 1 103 ? 20.658 -10.435 -4.111 1.00 53.03 103 MET A O 1
ATOM 843 N N . GLN A 1 104 ? 20.370 -11.384 -6.122 1.00 58.22 104 GLN A N 1
ATOM 844 C CA . GLN A 1 104 ? 20.771 -12.711 -5.673 1.00 58.22 104 GLN A CA 1
ATOM 845 C C . GLN A 1 104 ? 22.299 -12.758 -5.744 1.00 58.22 104 GLN A C 1
ATOM 847 O O . GLN A 1 104 ? 22.877 -12.797 -6.826 1.00 58.22 104 GLN A O 1
ATOM 852 N N . GLY A 1 105 ? 22.958 -12.673 -4.583 1.00 58.44 105 GLY A N 1
ATOM 853 C CA . GLY A 1 105 ? 24.418 -12.752 -4.469 1.00 58.44 105 GLY A CA 1
ATOM 854 C C . GLY A 1 105 ? 25.016 -13.963 -5.209 1.00 58.44 105 GLY A C 1
ATOM 855 O O . GLY A 1 105 ? 24.278 -14.862 -5.620 1.00 58.44 105 GLY A O 1
ATOM 856 N N . PRO A 1 106 ? 26.351 -14.005 -5.393 1.00 57.12 106 PRO A N 1
ATOM 857 C CA . PRO A 1 106 ? 27.005 -14.968 -6.274 1.00 57.12 106 PRO A CA 1
ATOM 858 C C . PRO A 1 106 ? 26.514 -16.384 -5.984 1.00 57.12 106 PRO A C 1
ATOM 860 O O . PRO A 1 106 ? 26.579 -16.861 -4.849 1.00 57.12 106 PRO A O 1
ATOM 863 N N . LYS A 1 107 ? 25.990 -17.036 -7.025 1.00 57.91 107 LYS A N 1
ATOM 864 C CA . LYS A 1 107 ? 25.532 -18.420 -6.968 1.00 57.91 107 LYS A CA 1
ATOM 865 C C . LYS A 1 107 ? 26.726 -19.259 -6.524 1.00 57.91 107 LYS A C 1
ATOM 867 O O . LYS A 1 107 ? 27.700 -19.379 -7.260 1.00 57.91 107 LYS A O 1
ATOM 872 N N . VAL A 1 108 ? 26.684 -19.764 -5.293 1.00 57.59 108 VAL A N 1
ATOM 873 C CA . VAL A 1 108 ? 27.734 -20.638 -4.772 1.00 57.59 108 VAL A CA 1
ATOM 874 C C . VAL A 1 108 ? 27.646 -21.927 -5.581 1.00 57.59 108 VAL A C 1
ATOM 876 O O . VAL A 1 108 ? 26.770 -22.759 -5.344 1.00 57.59 108 VAL A O 1
ATOM 879 N N . GLU A 1 109 ? 28.492 -22.059 -6.600 1.00 59.09 109 GLU A N 1
ATOM 880 C CA . GLU A 1 109 ? 28.673 -23.324 -7.296 1.00 59.09 109 GLU A CA 1
ATOM 881 C C . GLU A 1 109 ? 29.250 -24.312 -6.283 1.00 59.09 109 GLU A C 1
ATOM 883 O O . GLU A 1 109 ? 30.394 -24.192 -5.843 1.00 59.09 109 GLU A O 1
ATOM 888 N N . LEU A 1 110 ? 28.419 -25.260 -5.851 1.00 58.09 110 LEU A N 1
ATOM 889 C CA . LEU A 1 110 ? 28.876 -26.398 -5.070 1.00 58.09 110 LEU A CA 1
ATOM 890 C C . LEU A 1 110 ? 29.819 -27.203 -5.965 1.00 58.09 110 LEU A C 1
ATOM 892 O O . LEU A 1 110 ? 29.371 -27.907 -6.871 1.00 58.09 110 LEU A O 1
ATOM 896 N N . LEU A 1 111 ? 31.124 -27.066 -5.728 1.00 47.22 111 LEU A N 1
ATOM 897 C CA . LEU A 1 111 ? 32.119 -27.930 -6.348 1.00 47.22 111 LEU A CA 1
ATOM 898 C C . LEU A 1 111 ? 31.817 -29.381 -5.943 1.00 47.22 111 LEU A C 1
ATOM 900 O O . LEU A 1 111 ? 31.592 -29.637 -4.756 1.00 47.22 111 LEU A O 1
ATOM 904 N N . PRO A 1 112 ? 31.782 -30.330 -6.895 1.00 56.28 112 PRO A N 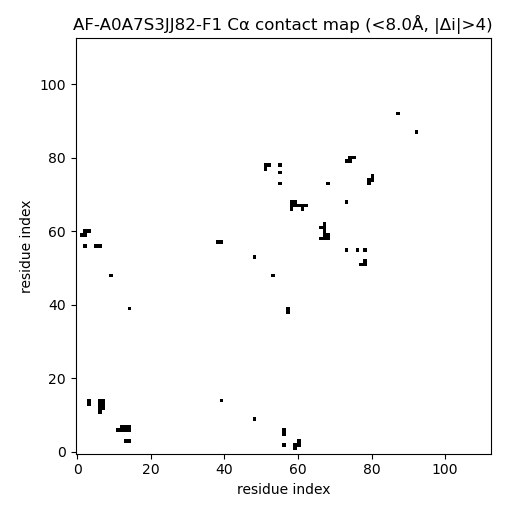1
ATOM 905 C CA . PRO A 1 112 ? 31.629 -31.733 -6.552 1.00 56.28 112 PRO A CA 1
ATOM 906 C C . PRO A 1 112 ? 32.843 -32.189 -5.731 1.00 56.28 112 PRO A C 1
ATOM 908 O O . PRO A 1 112 ? 33.980 -31.861 -6.074 1.00 56.28 112 PRO A O 1
ATOM 911 N N . PHE A 1 113 ? 32.553 -32.893 -4.633 1.00 64.50 113 PHE A N 1
ATOM 912 C CA . PHE A 1 113 ? 33.525 -33.479 -3.705 1.00 64.50 113 PHE A CA 1
ATOM 913 C C . PHE A 1 113 ? 34.461 -34.485 -4.379 1.00 64.50 113 PHE A C 1
ATOM 915 O O . PHE A 1 113 ? 33.978 -35.245 -5.252 1.00 64.50 113 PHE A O 1
#